Protein AF-A0A3S1ZND7-F1 (afdb_monomer_lite)

Structure (mmCIF, N/CA/C/O backbone):
data_AF-A0A3S1ZND7-F1
#
_entry.id   AF-A0A3S1ZND7-F1
#
loop_
_atom_site.group_PDB
_atom_site.id
_atom_site.type_symbol
_atom_site.label_atom_id
_atom_site.label_alt_id
_atom_site.label_comp_id
_atom_site.label_asym_id
_atom_site.label_entity_id
_atom_site.label_seq_id
_atom_site.pdbx_PDB_ins_code
_atom_site.Cartn_x
_atom_site.Cartn_y
_atom_site.Cartn_z
_atom_site.occupancy
_atom_site.B_iso_or_equiv
_atom_site.auth_seq_id
_atom_site.auth_comp_id
_atom_site.auth_asym_id
_atom_site.auth_atom_id
_atom_site.pdbx_PDB_model_num
ATOM 1 N N . MET A 1 1 ? 22.713 -5.446 -30.154 1.00 58.66 1 MET A N 1
ATOM 2 C CA . MET A 1 1 ? 21.806 -4.667 -29.287 1.00 58.66 1 MET A CA 1
ATOM 3 C C . MET A 1 1 ? 22.170 -3.215 -29.478 1.00 58.66 1 MET A C 1
ATOM 5 O O . MET A 1 1 ? 23.222 -2.799 -29.009 1.00 58.66 1 MET A O 1
ATOM 9 N N . ASP A 1 2 ? 21.365 -2.493 -30.244 1.00 68.00 2 ASP A N 1
ATOM 10 C CA . ASP A 1 2 ? 21.628 -1.099 -30.586 1.00 68.00 2 ASP A CA 1
ATOM 11 C C . ASP A 1 2 ? 21.271 -0.186 -29.402 1.00 68.00 2 ASP A C 1
ATOM 13 O O . ASP A 1 2 ? 20.337 -0.460 -28.645 1.00 68.00 2 ASP A O 1
ATOM 17 N N . MET A 1 3 ? 22.001 0.918 -29.217 1.00 78.94 3 MET A N 1
ATOM 18 C CA . MET A 1 3 ? 21.815 1.850 -28.088 1.00 78.94 3 MET A CA 1
ATOM 19 C C . MET A 1 3 ? 20.359 2.345 -27.951 1.00 78.94 3 MET A C 1
ATOM 21 O O . MET A 1 3 ? 19.873 2.567 -26.844 1.00 78.94 3 MET A O 1
ATOM 25 N N . ASN A 1 4 ? 19.631 2.430 -29.067 1.00 79.62 4 ASN A N 1
ATOM 26 C CA . ASN A 1 4 ? 18.224 2.828 -29.121 1.00 79.62 4 ASN A CA 1
ATOM 27 C C . ASN A 1 4 ? 17.268 1.866 -28.386 1.00 79.62 4 ASN A C 1
ATOM 29 O O . ASN A 1 4 ? 16.227 2.294 -27.902 1.00 79.62 4 ASN A O 1
ATOM 33 N N . THR A 1 5 ? 17.611 0.579 -28.265 1.00 85.06 5 THR A N 1
ATOM 34 C CA . THR A 1 5 ? 16.801 -0.397 -27.511 1.00 85.06 5 THR A CA 1
ATOM 35 C C . THR A 1 5 ? 17.217 -0.498 -26.045 1.00 85.06 5 THR A C 1
ATOM 37 O O . THR A 1 5 ? 16.416 -0.881 -25.201 1.00 85.06 5 THR A O 1
ATOM 40 N N . LEU A 1 6 ? 18.462 -0.134 -25.723 1.00 83.75 6 LEU A N 1
ATOM 41 C CA . LEU A 1 6 ? 18.979 -0.150 -24.351 1.00 83.75 6 LEU A CA 1
ATOM 42 C C . LEU A 1 6 ? 18.467 1.039 -23.529 1.00 83.75 6 LEU A C 1
ATOM 44 O O . LEU A 1 6 ? 18.128 0.877 -22.360 1.00 83.75 6 LEU A O 1
ATOM 48 N N . LEU A 1 7 ? 18.355 2.214 -24.150 1.00 89.19 7 LEU A N 1
ATOM 49 C CA . LEU A 1 7 ? 17.882 3.446 -23.516 1.00 89.19 7 LEU A CA 1
ATOM 50 C C . LEU A 1 7 ? 16.499 3.302 -22.832 1.00 89.19 7 LEU A C 1
ATOM 52 O O . LEU A 1 7 ? 16.404 3.597 -21.638 1.00 89.19 7 LEU A O 1
ATOM 56 N N . PRO A 1 8 ? 15.439 2.793 -23.497 1.00 91.00 8 PRO A N 1
ATOM 57 C CA . PRO A 1 8 ? 14.135 2.608 -22.855 1.00 91.00 8 PRO A CA 1
ATOM 58 C C . PRO A 1 8 ? 14.152 1.553 -21.740 1.00 91.00 8 PRO A C 1
ATOM 60 O O . PRO A 1 8 ? 13.449 1.716 -20.746 1.00 91.00 8 PRO A O 1
ATOM 63 N N . ILE A 1 9 ? 14.980 0.507 -21.853 1.00 91.75 9 ILE A N 1
ATOM 64 C CA . ILE A 1 9 ? 15.128 -0.504 -20.793 1.00 91.75 9 ILE A CA 1
ATOM 65 C C . ILE A 1 9 ? 15.767 0.114 -19.546 1.00 91.75 9 ILE A C 1
ATOM 67 O O . ILE A 1 9 ? 15.291 -0.115 -18.436 1.00 91.75 9 ILE A O 1
ATOM 71 N N . ILE A 1 10 ? 16.800 0.943 -19.712 1.00 87.62 10 ILE A N 1
ATOM 72 C CA . ILE A 1 10 ? 17.456 1.642 -18.599 1.00 87.62 10 ILE A CA 1
ATOM 73 C C . ILE A 1 10 ? 16.470 2.581 -17.898 1.00 87.62 10 ILE A C 1
ATOM 75 O O . ILE A 1 10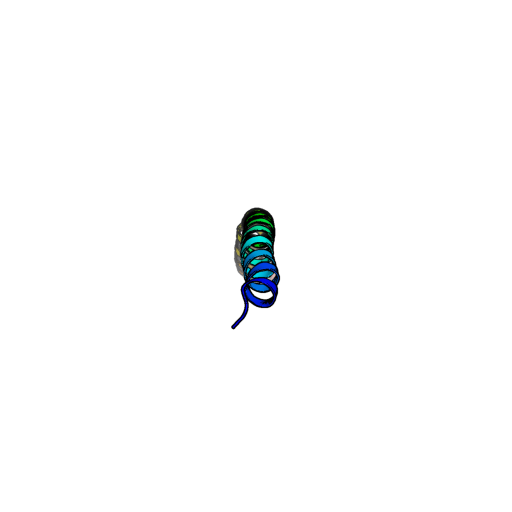 ? 16.389 2.575 -16.669 1.00 87.62 10 ILE A O 1
ATOM 79 N N . ILE A 1 11 ? 15.681 3.344 -18.661 1.00 91.19 11 ILE A N 1
ATOM 80 C CA . ILE A 1 11 ? 14.658 4.235 -18.100 1.00 91.19 11 ILE A CA 1
ATOM 81 C C . ILE A 1 11 ? 13.615 3.423 -17.328 1.00 91.19 11 ILE A C 1
ATOM 83 O O . ILE A 1 11 ? 13.370 3.715 -16.164 1.00 91.19 11 ILE A O 1
ATOM 87 N N . GLN A 1 12 ? 13.058 2.362 -17.913 1.00 88.75 12 GLN A N 1
ATOM 88 C CA . GLN A 1 12 ? 12.056 1.521 -17.253 1.00 88.75 12 GLN A CA 1
ATOM 89 C C . GLN A 1 12 ? 12.573 0.907 -15.946 1.00 88.75 12 GLN A C 1
ATOM 91 O O . GLN A 1 12 ? 11.840 0.853 -14.958 1.00 88.75 12 GLN A O 1
ATOM 96 N N . VAL A 1 13 ? 13.830 0.460 -15.918 1.00 91.69 13 VAL A N 1
ATOM 97 C CA . VAL A 1 13 ? 14.447 -0.097 -14.710 1.00 91.69 13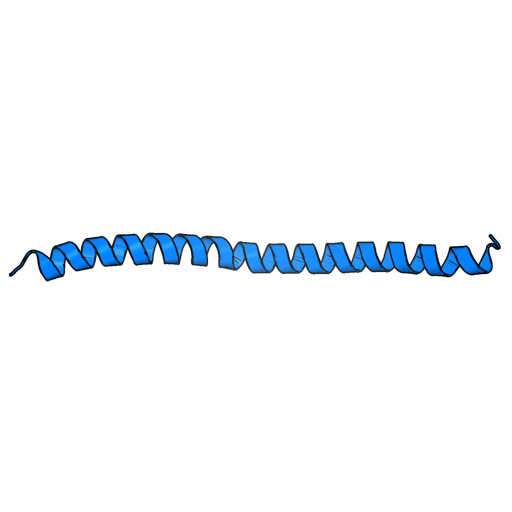 VAL A CA 1
ATOM 98 C C . VAL A 1 13 ? 14.647 0.990 -13.656 1.00 91.69 13 VAL A C 1
ATOM 100 O O . VAL A 1 13 ? 14.261 0.784 -12.511 1.00 91.69 13 VAL A O 1
ATOM 103 N N . ILE A 1 14 ? 15.178 2.163 -14.010 1.00 88.88 14 ILE A N 1
ATOM 104 C CA . ILE A 1 14 ? 15.400 3.246 -13.039 1.00 88.88 14 ILE A CA 1
ATOM 105 C C . ILE A 1 14 ? 14.070 3.808 -12.527 1.00 88.88 14 ILE A C 1
ATOM 107 O O . ILE A 1 14 ? 13.885 3.934 -11.318 1.00 88.88 14 ILE A O 1
ATOM 111 N N . THR A 1 15 ? 13.111 4.089 -13.408 1.00 88.56 15 THR A N 1
ATOM 112 C CA . THR A 1 15 ? 11.777 4.566 -13.022 1.00 88.56 15 THR A CA 1
ATOM 113 C C . THR A 1 15 ? 11.019 3.509 -12.221 1.00 88.56 15 THR A C 1
ATOM 115 O O . THR A 1 15 ? 10.386 3.842 -11.221 1.00 88.56 15 THR A O 1
ATOM 118 N N . GLY A 1 16 ? 11.130 2.232 -12.595 1.00 89.56 16 GLY A N 1
ATOM 119 C CA . GLY A 1 16 ? 10.547 1.111 -11.860 1.00 89.56 16 GLY A CA 1
ATOM 120 C C . GLY A 1 16 ? 11.154 0.930 -10.469 1.00 89.56 16 GLY A C 1
ATOM 121 O O . GLY A 1 16 ? 10.419 0.720 -9.507 1.00 89.56 16 GLY A O 1
ATOM 122 N N . VAL A 1 17 ? 12.474 1.078 -10.326 1.00 88.50 17 VAL A N 1
ATOM 123 C CA . VAL A 1 17 ? 13.160 1.018 -9.027 1.00 88.50 17 VAL A CA 1
ATOM 124 C C . VAL A 1 17 ? 12.791 2.222 -8.164 1.00 88.50 17 VAL A C 1
ATOM 126 O O . VAL A 1 17 ? 12.411 2.037 -7.013 1.00 88.50 17 VAL A O 1
ATOM 129 N N . ILE A 1 18 ? 12.828 3.445 -8.697 1.00 87.00 18 ILE A N 1
ATOM 130 C CA . ILE A 1 18 ? 12.483 4.656 -7.935 1.00 87.00 18 ILE A CA 1
ATOM 131 C C . ILE A 1 18 ? 11.010 4.622 -7.507 1.00 87.00 18 ILE A C 1
ATOM 133 O O . ILE A 1 18 ? 10.706 4.831 -6.333 1.00 87.00 18 ILE A O 1
ATOM 137 N N . GLY A 1 19 ? 10.099 4.298 -8.428 1.00 85.12 19 GLY A N 1
ATOM 138 C CA . GLY A 1 19 ? 8.671 4.172 -8.139 1.00 85.12 19 GLY A CA 1
ATOM 139 C C . GLY A 1 19 ? 8.376 3.035 -7.162 1.00 85.12 19 GLY A C 1
ATOM 140 O O . GLY A 1 19 ? 7.669 3.239 -6.180 1.00 85.12 19 GLY A O 1
ATOM 141 N N . GLY A 1 20 ? 8.968 1.858 -7.370 1.00 84.44 20 GLY A N 1
ATOM 142 C CA . GLY A 1 20 ? 8.784 0.690 -6.508 1.00 84.44 20 GLY A CA 1
ATOM 143 C C . GLY A 1 20 ? 9.336 0.886 -5.095 1.00 84.44 20 GLY A C 1
ATOM 144 O O . GLY A 1 20 ? 8.692 0.482 -4.129 1.00 84.44 20 GLY A O 1
ATOM 145 N N . GLN A 1 21 ? 10.484 1.553 -4.945 1.00 83.50 21 GLN A N 1
ATOM 146 C CA . GLN A 1 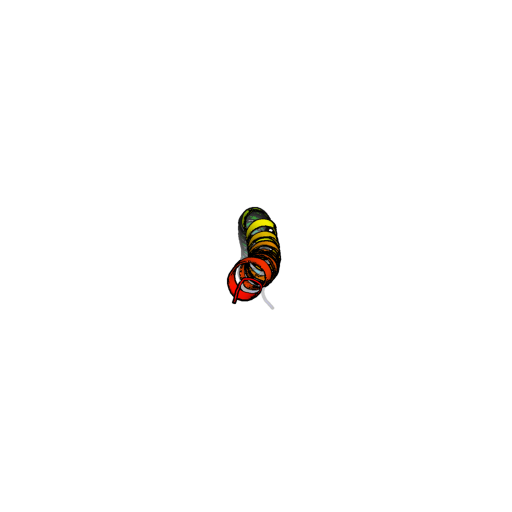21 ? 11.043 1.883 -3.631 1.00 83.50 21 GLN A CA 1
ATOM 147 C C . GLN A 1 21 ? 10.248 2.990 -2.931 1.00 83.50 21 GLN A C 1
ATOM 149 O O . GLN A 1 21 ? 9.989 2.874 -1.737 1.00 83.50 21 GLN A O 1
ATOM 154 N N . ALA A 1 22 ? 9.802 4.027 -3.647 1.00 81.75 22 ALA A N 1
ATOM 155 C CA . ALA A 1 22 ? 8.984 5.096 -3.069 1.00 81.75 22 ALA A CA 1
ATOM 156 C C . ALA A 1 22 ? 7.602 4.589 -2.624 1.00 81.75 22 ALA A C 1
ATOM 158 O O . ALA A 1 22 ? 7.188 4.834 -1.491 1.00 81.75 22 ALA A O 1
ATOM 159 N N . VAL A 1 23 ? 6.917 3.820 -3.478 1.00 82.69 23 VAL A N 1
ATOM 160 C CA . VAL A 1 23 ? 5.632 3.181 -3.151 1.00 82.69 23 VAL A CA 1
ATOM 161 C C . VAL A 1 23 ? 5.820 2.150 -2.040 1.00 82.69 23 VAL A C 1
ATOM 163 O O . VAL A 1 23 ? 5.037 2.127 -1.096 1.00 82.69 23 VAL A O 1
ATOM 166 N N . GLY A 1 24 ? 6.884 1.347 -2.089 1.00 80.88 24 GLY A N 1
ATOM 167 C CA . GLY A 1 24 ? 7.215 0.379 -1.046 1.00 80.88 24 GLY A CA 1
ATOM 168 C C . GLY A 1 24 ? 7.518 1.028 0.306 1.00 80.88 24 GLY A C 1
ATOM 169 O O . GLY A 1 24 ? 7.061 0.534 1.331 1.00 80.88 24 GLY A O 1
ATOM 170 N N . ALA A 1 25 ? 8.229 2.157 0.336 1.00 81.69 25 ALA A N 1
ATOM 171 C CA . ALA A 1 25 ? 8.532 2.905 1.555 1.00 81.69 25 ALA A CA 1
ATOM 172 C C . ALA A 1 25 ? 7.302 3.635 2.113 1.00 81.69 25 ALA A C 1
ATOM 174 O O . ALA A 1 25 ? 7.091 3.634 3.327 1.00 81.69 25 ALA A O 1
ATOM 175 N N . ALA A 1 26 ? 6.463 4.208 1.246 1.00 76.88 26 ALA A N 1
ATOM 176 C CA . ALA A 1 26 ? 5.192 4.813 1.634 1.00 76.88 26 ALA A CA 1
ATOM 177 C C . ALA A 1 26 ? 4.235 3.756 2.199 1.00 76.88 26 ALA A C 1
ATOM 179 O O . ALA A 1 26 ? 3.671 3.946 3.276 1.00 76.88 26 ALA A O 1
ATOM 180 N N . LEU A 1 27 ? 4.128 2.602 1.533 1.00 79.69 27 LEU A N 1
ATOM 181 C CA . LEU A 1 27 ? 3.330 1.474 1.999 1.00 79.69 27 LEU A CA 1
ATOM 182 C C . LEU A 1 27 ? 3.897 0.890 3.291 1.00 79.69 27 LEU A C 1
ATOM 184 O O . LEU A 1 27 ? 3.135 0.623 4.207 1.00 79.69 27 LEU A O 1
ATOM 188 N N . LYS A 1 28 ? 5.221 0.752 3.418 1.00 74.25 28 LYS A N 1
ATOM 189 C CA . LYS A 1 28 ? 5.875 0.330 4.663 1.00 74.25 28 LYS A CA 1
ATOM 190 C C . LYS A 1 28 ? 5.616 1.327 5.785 1.00 74.25 28 LYS A C 1
ATOM 192 O O . LYS A 1 28 ? 5.341 0.902 6.892 1.00 74.25 28 LYS A O 1
ATOM 197 N N . THR A 1 29 ? 5.643 2.628 5.523 1.00 74.00 29 THR A N 1
ATOM 198 C CA . THR A 1 29 ? 5.345 3.662 6.528 1.00 74.00 29 THR A CA 1
ATOM 199 C C . THR A 1 29 ? 3.878 3.618 6.956 1.00 74.00 29 THR A C 1
ATOM 201 O O . THR A 1 29 ? 3.582 3.595 8.150 1.00 74.00 29 THR A O 1
ATOM 204 N N . ALA A 1 30 ? 2.955 3.520 5.996 1.00 71.31 30 ALA A N 1
ATOM 205 C CA . ALA A 1 30 ? 1.527 3.371 6.261 1.00 71.31 30 ALA A CA 1
ATOM 206 C C . ALA A 1 30 ? 1.228 2.070 7.026 1.00 71.31 30 ALA A C 1
ATOM 208 O O . ALA A 1 30 ? 0.509 2.077 8.027 1.00 71.31 30 ALA A O 1
ATOM 209 N N . ALA A 1 31 ? 1.855 0.969 6.611 1.00 67.94 31 ALA A N 1
ATOM 210 C CA . ALA A 1 31 ? 1.763 -0.322 7.268 1.00 67.94 31 ALA A CA 1
ATOM 211 C C . ALA A 1 31 ? 2.390 -0.282 8.662 1.00 67.94 31 ALA A C 1
ATOM 213 O O . ALA A 1 31 ? 1.786 -0.803 9.577 1.00 67.94 31 ALA A O 1
ATOM 214 N N . MET A 1 32 ? 3.524 0.378 8.899 1.00 68.50 32 MET A N 1
ATOM 215 C CA . MET A 1 32 ? 4.135 0.483 10.235 1.00 68.50 32 MET A CA 1
ATOM 216 C C . MET A 1 32 ? 3.300 1.327 11.211 1.00 68.50 32 MET A C 1
ATOM 218 O O . MET A 1 32 ? 3.420 1.150 12.418 1.00 68.50 32 MET A O 1
ATOM 222 N N . GLY A 1 33 ? 2.414 2.200 10.723 1.00 69.44 33 GLY A N 1
ATOM 223 C CA . GLY A 1 33 ? 1.440 2.910 11.562 1.00 69.44 33 GLY A CA 1
ATOM 224 C C . GLY A 1 33 ? 0.208 2.075 11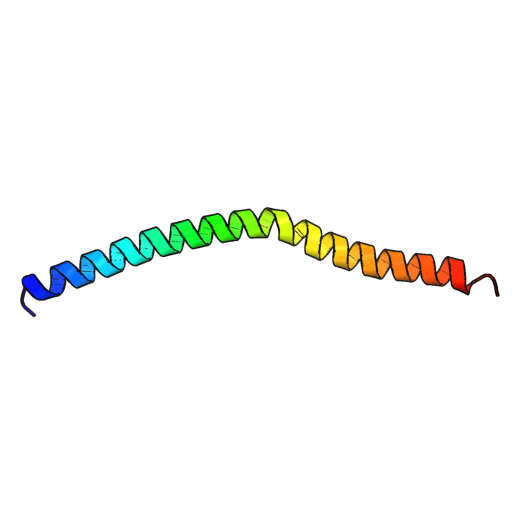.937 1.00 69.44 33 GLY A C 1
ATOM 225 O O . GLY A 1 33 ? -0.459 2.366 12.935 1.00 69.44 33 GLY A O 1
ATOM 226 N N . GLN A 1 34 ? -0.102 1.045 11.147 1.00 65.88 34 GLN A N 1
ATOM 227 C CA . GLN A 1 34 ? -1.257 0.167 11.346 1.00 65.88 34 GLN A CA 1
ATOM 228 C C . GLN A 1 34 ? -0.870 -1.193 11.920 1.00 65.88 34 GLN A C 1
ATOM 230 O O . GLN A 1 34 ? -1.611 -1.737 12.719 1.00 65.88 34 GLN A O 1
ATOM 235 N N . LEU A 1 35 ? 0.303 -1.721 11.596 1.00 73.19 35 LEU A N 1
ATOM 236 C CA . LEU A 1 35 ? 0.776 -3.046 11.970 1.00 73.19 35 LEU A CA 1
ATOM 237 C C . LEU A 1 35 ? 0.871 -3.201 13.497 1.00 73.19 35 LEU A C 1
ATOM 239 O O . LEU A 1 35 ? 0.287 -4.152 14.003 1.00 73.19 35 LEU A O 1
ATOM 243 N N . PRO A 1 36 ? 1.439 -2.261 14.280 1.00 72.31 36 PRO A N 1
ATOM 244 C CA . PRO A 1 36 ? 1.391 -2.341 15.740 1.00 72.31 36 PRO A CA 1
ATOM 245 C C . PRO A 1 36 ? -0.031 -2.232 16.300 1.00 72.31 36 PRO A C 1
ATOM 247 O O . PRO A 1 36 ? -0.324 -2.830 17.326 1.00 72.31 36 PRO A O 1
ATOM 250 N N . LYS A 1 37 ? -0.935 -1.502 15.631 1.00 71.44 37 LYS A N 1
ATOM 251 C CA . LYS A 1 37 ? -2.348 -1.392 16.032 1.00 71.44 37 LYS A CA 1
ATOM 252 C C . LYS A 1 37 ? -3.143 -2.649 15.680 1.00 71.44 37 LYS A C 1
ATOM 254 O O . LYS A 1 37 ? -4.033 -3.019 16.428 1.00 71.44 37 LYS A O 1
ATOM 259 N N . ILE A 1 38 ? -2.806 -3.317 14.580 1.00 77.75 38 ILE A N 1
ATOM 260 C CA . ILE A 1 38 ? -3.406 -4.577 14.139 1.00 77.75 38 ILE A CA 1
ATOM 261 C C . ILE A 1 38 ? -2.898 -5.717 15.020 1.00 77.75 38 ILE A C 1
ATOM 263 O O . ILE A 1 38 ? -3.711 -6.471 15.533 1.00 77.75 38 ILE A O 1
ATOM 267 N N . LEU A 1 39 ? -1.589 -5.816 15.277 1.00 75.88 39 LEU A N 1
ATOM 268 C CA . LEU A 1 39 ? -1.031 -6.800 16.210 1.00 75.88 39 LEU A CA 1
ATOM 269 C C . LEU A 1 39 ? -1.450 -6.513 17.656 1.00 75.88 39 LEU A C 1
ATOM 271 O O . LEU A 1 39 ? -1.890 -7.421 18.346 1.00 75.88 39 LEU A O 1
ATOM 275 N N . GLY A 1 40 ? -1.374 -5.263 18.113 1.00 79.62 40 GLY A N 1
ATOM 276 C CA . GLY A 1 40 ? -1.793 -4.866 19.459 1.00 79.62 40 GLY A CA 1
ATOM 277 C C . GLY A 1 40 ? -3.303 -4.982 19.670 1.00 79.62 40 GLY A C 1
ATOM 278 O O . GLY A 1 40 ? -3.736 -5.420 20.728 1.00 79.62 40 GLY A O 1
ATOM 279 N N . GLY A 1 41 ? -4.107 -4.666 18.654 1.00 80.69 41 GLY A N 1
ATOM 280 C CA . GLY A 1 41 ? -5.556 -4.859 18.658 1.00 80.69 41 GLY A CA 1
ATOM 281 C C . GLY A 1 41 ? -5.961 -6.328 18.549 1.00 80.69 41 GLY A C 1
ATOM 282 O O . GLY A 1 41 ? -6.910 -6.735 19.204 1.00 80.69 41 GLY A O 1
ATOM 283 N N . ALA A 1 42 ? -5.224 -7.153 17.801 1.00 80.12 42 ALA A N 1
ATOM 284 C CA . ALA A 1 42 ? -5.448 -8.597 17.748 1.00 80.12 42 ALA A CA 1
ATOM 285 C C . ALA A 1 42 ? -5.058 -9.277 19.069 1.00 80.12 42 ALA A C 1
ATOM 287 O O . ALA A 1 42 ? -5.834 -10.056 19.609 1.00 80.12 42 ALA A O 1
ATOM 288 N N . ILE A 1 43 ? -3.895 -8.949 19.638 1.00 82.31 43 ILE A N 1
ATOM 289 C CA . ILE A 1 43 ? -3.434 -9.512 20.915 1.00 82.31 43 ILE A CA 1
ATOM 290 C C . ILE A 1 43 ? -4.291 -8.990 22.076 1.00 82.31 43 ILE A C 1
ATOM 292 O O . ILE A 1 43 ? -4.754 -9.774 22.898 1.00 82.31 43 ILE A O 1
ATOM 296 N N . GLY A 1 44 ? -4.551 -7.683 22.131 1.00 82.62 44 GLY A N 1
ATOM 297 C CA . GLY A 1 44 ? -5.402 -7.062 23.148 1.00 82.62 44 GLY A CA 1
ATOM 298 C C . GLY A 1 44 ? -6.876 -7.434 23.000 1.00 82.62 44 GLY A C 1
ATOM 299 O O . GLY A 1 44 ? -7.566 -7.576 24.002 1.00 82.62 44 GLY A O 1
ATOM 300 N N . GLY A 1 45 ? -7.351 -7.661 21.775 1.00 83.50 45 GLY A N 1
ATOM 301 C CA . GLY A 1 45 ? -8.701 -8.138 21.488 1.00 83.50 45 GLY A CA 1
ATOM 302 C C . GLY A 1 45 ? -8.900 -9.597 21.889 1.00 83.50 45 GLY A C 1
ATOM 303 O O . GLY A 1 45 ? -9.877 -9.902 22.559 1.00 83.50 45 GLY A O 1
ATOM 304 N N . VAL A 1 46 ? -7.962 -10.493 21.558 1.00 83.62 46 VAL A N 1
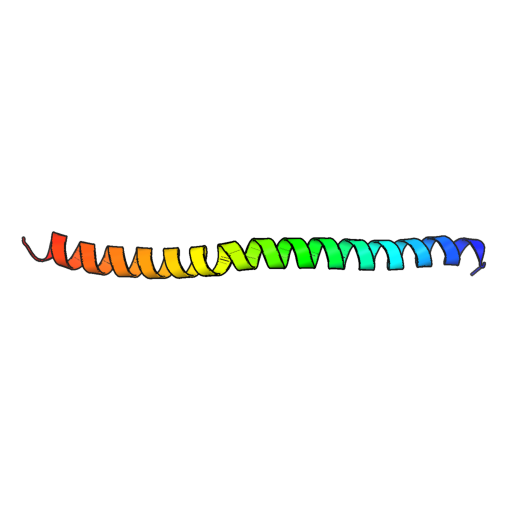ATOM 305 C CA . VAL A 1 46 ? -8.035 -11.913 21.951 1.00 83.62 46 VAL A CA 1
ATOM 306 C C . VAL A 1 46 ? -7.785 -12.086 23.451 1.00 83.62 46 VAL A C 1
ATOM 308 O O . VAL A 1 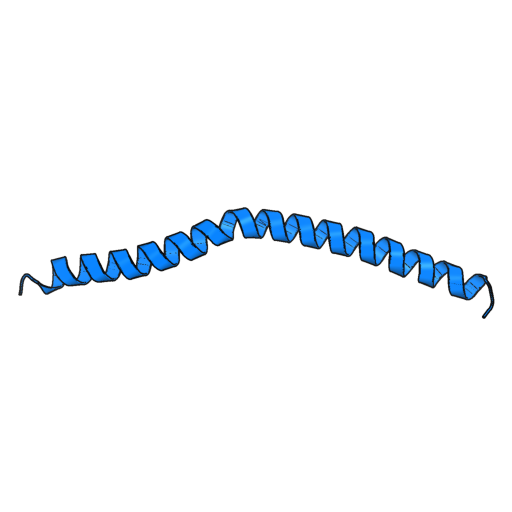46 ? -8.549 -12.772 24.123 1.00 83.62 46 VAL A O 1
ATOM 311 N N . GLY A 1 47 ? -6.763 -11.430 24.006 1.00 81.62 47 GLY A N 1
ATOM 312 C CA . GLY A 1 47 ? -6.471 -11.466 25.441 1.00 81.62 47 GLY A CA 1
ATOM 313 C C . GLY A 1 47 ? -7.554 -10.784 26.278 1.00 81.62 47 GLY A C 1
ATOM 314 O O . GLY A 1 47 ? -7.990 -11.328 27.288 1.00 81.62 47 GLY A O 1
ATOM 315 N N . GLY A 1 48 ? -8.052 -9.632 25.827 1.00 81.12 48 GLY A N 1
ATOM 316 C CA . GLY A 1 48 ? -9.159 -8.919 26.460 1.00 81.12 48 GLY A CA 1
ATOM 317 C C . GLY A 1 48 ? -10.471 -9.693 26.385 1.00 81.12 48 GLY A C 1
ATOM 318 O O . GLY A 1 48 ? -11.182 -9.746 27.381 1.00 81.12 48 GLY A O 1
ATOM 319 N N . ALA A 1 49 ? -10.770 -10.360 25.265 1.00 80.56 49 ALA A N 1
ATOM 320 C CA . ALA A 1 49 ? -11.933 -11.240 25.152 1.00 80.56 49 ALA A CA 1
ATOM 321 C C . ALA A 1 49 ? -11.804 -12.498 26.020 1.00 80.56 49 ALA A C 1
ATOM 323 O O . ALA A 1 49 ? -12.799 -12.942 26.582 1.00 80.56 49 ALA A O 1
ATOM 324 N N . ALA A 1 50 ? -10.600 -13.052 26.180 1.00 79.88 50 ALA A N 1
ATOM 325 C CA . ALA A 1 50 ? -10.364 -14.182 27.077 1.00 79.88 50 ALA A CA 1
ATOM 326 C C . ALA A 1 50 ? -10.567 -13.796 28.553 1.00 79.88 50 ALA A C 1
ATOM 328 O O . ALA A 1 50 ? -11.227 -14.524 29.290 1.00 79.88 50 ALA A O 1
ATOM 329 N N . ILE A 1 51 ? -10.054 -12.634 28.971 1.00 82.44 51 ILE A N 1
ATOM 330 C CA . ILE A 1 51 ? -10.229 -12.103 30.334 1.00 82.44 51 ILE A CA 1
ATOM 331 C C . ILE A 1 51 ? -11.685 -11.686 30.576 1.00 82.44 51 ILE A C 1
ATOM 333 O O . ILE A 1 51 ? -12.262 -11.980 31.617 1.00 82.44 51 ILE A O 1
ATOM 337 N N . LEU A 1 52 ? -12.313 -11.018 29.610 1.00 82.44 52 LEU A N 1
ATOM 338 C CA . LEU A 1 52 ? -13.722 -10.649 29.705 1.00 82.44 52 LEU A CA 1
ATOM 339 C C . LEU A 1 52 ? -14.617 -11.893 29.707 1.00 82.44 52 LEU A C 1
ATOM 341 O O . LEU A 1 52 ? -15.587 -11.937 30.453 1.00 82.44 52 LEU A O 1
ATOM 345 N N . GLY A 1 53 ? -14.267 -12.921 28.935 1.00 80.00 53 GLY A N 1
ATOM 346 C CA . GLY A 1 53 ? -14.935 -14.219 28.940 1.00 80.00 53 GLY A CA 1
ATOM 347 C C . GLY A 1 53 ? -14.785 -14.961 30.268 1.00 80.00 53 GLY A C 1
ATOM 348 O O . GLY A 1 53 ? -15.755 -15.550 30.731 1.00 80.00 53 GLY A O 1
ATOM 349 N N . SER A 1 54 ? -13.623 -14.894 30.926 1.00 79.25 54 SER A N 1
ATOM 350 C CA . SER A 1 54 ? -13.432 -15.502 32.251 1.00 79.25 54 SER A CA 1
ATOM 351 C C . SER A 1 54 ? -14.132 -14.730 33.373 1.00 79.25 54 SER A C 1
ATOM 353 O O . SER A 1 54 ? -14.600 -15.343 34.327 1.00 79.25 54 SER A O 1
ATOM 355 N N . LEU A 1 55 ? -14.265 -13.407 33.250 1.00 80.12 55 LEU A N 1
ATOM 356 C CA . LEU A 1 55 ? -15.015 -12.568 34.193 1.00 80.12 55 LEU A CA 1
ATOM 357 C C . LEU A 1 55 ? -16.534 -12.677 34.001 1.00 80.12 55 LEU A C 1
ATOM 359 O O . LEU A 1 55 ? -17.273 -12.698 34.979 1.00 80.12 55 LEU A O 1
ATOM 363 N N . LEU A 1 56 ? -17.005 -12.756 32.754 1.00 80.69 56 LEU A N 1
ATOM 364 C CA . LEU A 1 56 ? -18.430 -12.848 32.419 1.00 80.69 56 LEU A CA 1
ATOM 365 C C . LEU A 1 56 ? -18.965 -14.288 32.509 1.00 80.69 56 LEU A C 1
ATOM 367 O O . LEU A 1 56 ? -20.141 -14.480 32.796 1.00 80.69 56 LEU A O 1
ATOM 371 N N . GLY A 1 57 ? -18.115 -15.292 32.275 1.00 68.12 57 GLY A N 1
ATOM 372 C CA . GLY A 1 57 ? -18.441 -16.719 32.384 1.00 68.12 57 GLY A CA 1
ATOM 373 C C . GLY A 1 57 ? -18.027 -17.375 33.706 1.00 68.12 57 GLY A C 1
ATOM 374 O O . GLY A 1 57 ? -18.380 -18.522 33.934 1.00 68.12 57 GLY A O 1
ATOM 375 N N . GLY A 1 58 ? -17.293 -16.676 34.580 1.00 59.94 58 GLY A N 1
ATOM 376 C CA . GLY A 1 58 ? -16.916 -17.147 35.923 1.00 59.94 58 GLY A CA 1
ATOM 377 C C . GLY A 1 58 ? -17.901 -16.758 37.034 1.00 59.94 58 GLY A C 1
ATOM 378 O O . GLY A 1 58 ? -17.598 -16.952 38.209 1.00 59.94 58 GLY A O 1
ATOM 379 N N . GLY A 1 59 ? -19.047 -16.172 36.672 1.00 55.97 59 GLY A N 1
ATOM 380 C CA . GLY A 1 59 ? -20.117 -15.739 37.579 1.00 55.97 59 GLY A CA 1
ATOM 381 C C . GLY A 1 59 ? -21.447 -16.480 37.392 1.00 55.97 59 GLY A C 1
ATOM 382 O O . GLY A 1 59 ? -22.479 -15.943 37.793 1.00 55.97 59 GLY A O 1
ATOM 383 N N . ALA A 1 60 ? -21.434 -17.665 36.772 1.00 44.72 60 ALA A N 1
ATOM 384 C CA . ALA A 1 60 ? -22.565 -18.587 36.662 1.00 44.72 60 ALA A CA 1
ATOM 385 C C . ALA A 1 60 ? -22.078 -20.038 36.769 1.00 44.72 60 ALA A C 1
ATOM 387 O O . ALA A 1 60 ? -21.034 -20.343 36.150 1.00 44.72 60 ALA A O 1
#

Sequence (60 aa):
MDMNTLLPIIIQVITGVIGGQAVGAALKTAAMGQLPKILGGAIGGVGGAAILGSLLGGGA

pLDDT: mean 78.93, std 9.23, range [44.72, 91.75]

Radius of gyration: 24.57 Å; chains: 1; bounding box: 44×24×68 Å

Secondary structure (DSSP, 8-state):
--HHHHHHHHHHHHHHHHHHHHHHHHHHHHHHHHHHHHHHHHHHHHHHHHHHHHHHHS--

Foldseek 3Di:
DDPVVVVVVVVCVVVVVVVVVVVVVVVVVVCVVCVCVVVVCVCCVVVVCVVVCCVVVVPD